Protein AF-A0A534W829-F1 (afdb_monomer_lite)

Foldseek 3Di:
DPPDDPDDPPPPPPPPQPPCPQADPVCRPDDEPDDKAWDQQPVVSHIYIDYQPPPADPVRYPDHPD

Secondary structure (DSSP, 8-state):
------SSSS---------TTSB-GGGTT---SS-EEEEEETTTTEEEEEETTSSB-TTSSB----

Radius of gyration: 18.32 Å; chains: 1; bounding box: 39×58×24 Å

Sequence (66 aa):
MRALLAAALLLCACAHGKDDRTICPEYRGQRCLGAQTCALDKQRGCEVCACKGTNLGPDGKPTVNQ

pLDDT: mean 74.35, std 15.35, range [45.03, 91.06]

Structure (mmCIF, N/CA/C/O backbone):
data_AF-A0A534W829-F1
#
_entry.id   AF-A0A534W829-F1
#
loop_
_atom_site.group_PDB
_atom_site.id
_atom_site.type_symbol
_atom_site.label_atom_id
_atom_site.label_alt_id
_atom_site.label_comp_id
_atom_site.label_asym_id
_atom_site.label_entity_id
_atom_site.label_seq_id
_atom_site.pdbx_PDB_ins_code
_atom_site.Cartn_x
_atom_site.Cartn_y
_atom_site.Cartn_z
_atom_site.occupancy
_atom_site.B_iso_or_equiv
_atom_site.auth_seq_id
_atom_site.auth_comp_id
_atom_site.auth_asym_id
_atom_site.auth_atom_id
_atom_site.pdbx_PDB_model_num
ATOM 1 N N . MET A 1 1 ? 25.009 44.921 -15.397 1.00 45.91 1 MET A N 1
ATOM 2 C CA . MET A 1 1 ? 24.908 44.086 -14.178 1.00 45.91 1 MET A CA 1
ATOM 3 C C . MET A 1 1 ? 23.433 43.815 -13.863 1.00 45.91 1 MET A C 1
ATOM 5 O O . MET A 1 1 ? 22.870 44.461 -12.995 1.00 45.91 1 MET A O 1
ATOM 9 N N . ARG A 1 2 ? 22.750 42.962 -14.639 1.00 53.31 2 ARG A N 1
ATOM 10 C CA . ARG A 1 2 ? 21.293 42.715 -14.518 1.00 53.31 2 ARG A CA 1
ATOM 11 C C . ARG A 1 2 ? 20.933 41.302 -15.006 1.00 53.31 2 ARG A C 1
ATOM 13 O O . ARG A 1 2 ? 20.131 41.153 -15.916 1.00 53.31 2 ARG A O 1
ATOM 20 N N . ALA A 1 3 ? 21.584 40.265 -14.486 1.00 53.53 3 ALA A N 1
ATOM 21 C CA . ALA A 1 3 ? 21.289 38.901 -14.939 1.00 53.53 3 ALA A CA 1
ATOM 22 C C . ALA A 1 3 ? 21.668 37.829 -13.906 1.00 53.53 3 ALA A C 1
ATOM 24 O O . ALA A 1 3 ? 22.445 36.941 -14.217 1.00 53.53 3 ALA A O 1
ATOM 25 N N . LEU A 1 4 ? 21.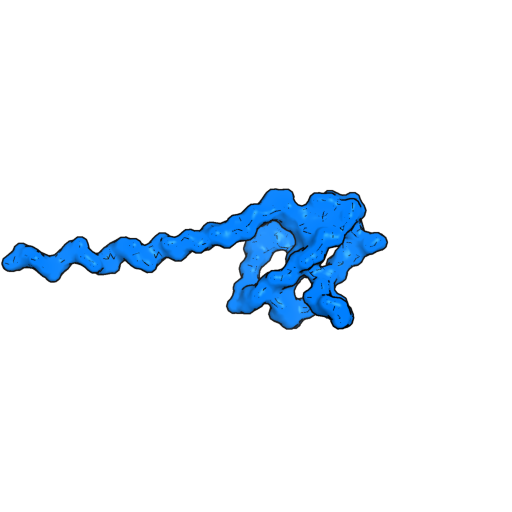167 37.912 -12.669 1.00 55.31 4 LEU A N 1
ATOM 26 C CA . LEU A 1 4 ? 21.350 36.844 -11.669 1.00 55.31 4 LEU A CA 1
ATOM 27 C C . LEU A 1 4 ? 20.138 36.751 -10.725 1.00 55.31 4 LEU A C 1
ATOM 29 O O . LEU A 1 4 ? 20.289 36.939 -9.529 1.00 55.31 4 LEU A O 1
ATOM 33 N N . LEU A 1 5 ? 18.919 36.537 -11.233 1.00 54.03 5 LEU A N 1
ATOM 34 C CA . LEU A 1 5 ? 17.715 36.471 -10.375 1.00 54.03 5 LEU A CA 1
ATOM 35 C C . LEU A 1 5 ? 16.626 35.512 -10.901 1.00 54.03 5 LEU A C 1
ATOM 37 O O . LEU A 1 5 ? 15.445 35.734 -10.672 1.00 54.03 5 LEU A O 1
ATOM 41 N N . ALA A 1 6 ? 16.991 34.445 -11.623 1.00 55.34 6 ALA A N 1
ATOM 42 C CA . ALA A 1 6 ? 15.999 33.584 -12.287 1.00 55.34 6 ALA A CA 1
ATOM 43 C C . ALA A 1 6 ? 16.220 32.069 -12.106 1.00 55.34 6 ALA A C 1
ATOM 45 O O . ALA A 1 6 ? 15.883 31.300 -12.998 1.00 55.34 6 ALA A O 1
ATOM 46 N N . ALA A 1 7 ? 16.781 31.615 -10.978 1.00 54.72 7 ALA A N 1
ATOM 47 C CA . ALA A 1 7 ? 17.070 30.184 -10.771 1.00 54.72 7 ALA A CA 1
ATOM 48 C C . ALA A 1 7 ? 16.407 29.538 -9.534 1.00 54.72 7 ALA A C 1
ATOM 50 O O . ALA A 1 7 ? 16.671 28.375 -9.253 1.00 54.72 7 ALA A O 1
ATOM 51 N N . ALA A 1 8 ? 15.545 30.241 -8.790 1.00 53.91 8 ALA A N 1
ATOM 52 C CA . ALA A 1 8 ? 15.086 29.771 -7.472 1.00 53.91 8 ALA A CA 1
ATOM 53 C C . ALA A 1 8 ? 13.672 29.145 -7.419 1.00 53.91 8 ALA A C 1
ATOM 55 O O . ALA A 1 8 ? 13.203 28.830 -6.331 1.00 53.91 8 ALA A O 1
ATOM 56 N N . LEU A 1 9 ? 12.966 28.959 -8.542 1.00 53.59 9 LEU A N 1
ATOM 57 C CA . LEU A 1 9 ? 11.511 28.695 -8.521 1.00 53.59 9 LEU A CA 1
ATOM 58 C C . LEU A 1 9 ? 11.043 27.288 -8.945 1.00 53.59 9 LEU A C 1
ATOM 60 O O . LEU A 1 9 ? 9.841 27.081 -9.072 1.00 53.59 9 LEU A O 1
ATOM 64 N N . LEU A 1 10 ? 11.925 26.301 -9.144 1.00 53.84 10 LEU A N 1
ATOM 65 C CA . LEU A 1 10 ? 11.527 25.023 -9.776 1.00 53.84 10 LEU A CA 1
ATOM 66 C C . LEU A 1 10 ? 11.481 23.775 -8.877 1.00 53.84 10 LEU A C 1
ATOM 68 O O . LEU A 1 10 ? 11.353 22.673 -9.400 1.00 53.84 10 LEU A O 1
ATOM 72 N N . LEU A 1 11 ? 11.526 23.896 -7.546 1.00 50.47 11 LEU A N 1
ATOM 73 C CA . LEU A 1 11 ? 11.489 22.718 -6.655 1.00 50.47 11 LEU A CA 1
ATOM 74 C C . LEU A 1 11 ? 10.308 22.678 -5.675 1.00 50.47 11 LEU A C 1
ATOM 76 O O . L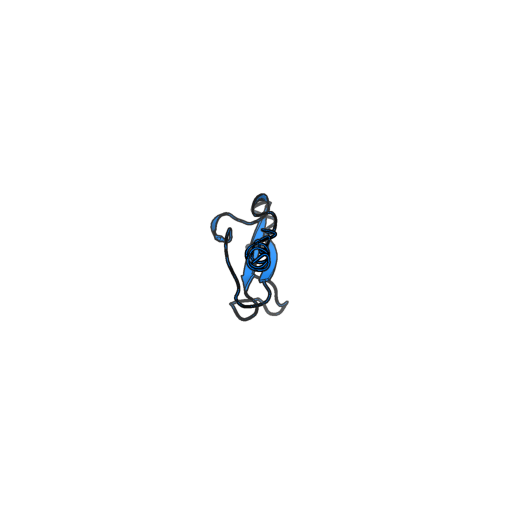EU A 1 11 ? 10.341 21.925 -4.705 1.00 50.47 11 LEU A O 1
ATOM 80 N N . CYS A 1 12 ? 9.212 23.383 -5.966 1.00 45.03 12 CYS A N 1
ATOM 81 C CA . CYS A 1 12 ? 7.910 23.004 -5.411 1.00 45.03 12 CYS A CA 1
ATOM 82 C C . CYS A 1 12 ? 7.403 21.766 -6.160 1.00 45.03 12 CYS A C 1
ATOM 84 O O . CYS A 1 12 ? 6.469 21.835 -6.955 1.00 45.03 12 CYS A O 1
ATOM 86 N N . ALA A 1 13 ? 8.056 20.624 -5.930 1.00 50.75 13 ALA A N 1
ATOM 87 C CA . ALA A 1 13 ? 7.467 19.334 -6.230 1.00 50.75 13 ALA A CA 1
ATOM 88 C C . ALA A 1 13 ? 6.210 19.237 -5.365 1.00 50.75 13 ALA A C 1
ATOM 90 O O . ALA A 1 13 ? 6.284 18.950 -4.170 1.00 50.75 13 ALA A O 1
ATOM 91 N N . CYS A 1 14 ? 5.061 19.556 -5.958 1.00 47.69 14 CYS A N 1
ATOM 92 C CA . CYS A 1 14 ? 3.769 19.261 -5.380 1.00 47.69 14 CYS A CA 1
ATOM 93 C C . CYS A 1 14 ? 3.741 17.750 -5.164 1.00 47.69 14 CYS A C 1
ATOM 95 O O . CYS A 1 14 ? 3.469 16.979 -6.084 1.00 47.69 14 CYS A O 1
ATOM 97 N N . ALA A 1 15 ? 4.060 17.322 -3.944 1.00 49.56 15 ALA A N 1
ATOM 98 C CA . ALA A 1 15 ? 3.619 16.047 -3.440 1.00 49.56 15 ALA A CA 1
ATOM 99 C C . ALA A 1 15 ? 2.093 16.146 -3.432 1.00 49.56 15 ALA A C 1
ATOM 101 O O . ALA A 1 15 ? 1.492 16.590 -2.458 1.00 49.56 15 ALA A O 1
ATOM 102 N N . HIS A 1 16 ? 1.474 15.816 -4.567 1.00 48.53 16 HIS A N 1
ATOM 103 C CA . HIS A 1 16 ? 0.088 15.390 -4.633 1.00 48.53 16 HIS A CA 1
ATOM 104 C C . HIS A 1 16 ? 0.015 14.151 -3.737 1.00 48.53 16 HIS A C 1
ATOM 106 O O . HIS A 1 16 ? 0.157 13.019 -4.198 1.00 48.53 16 HIS A O 1
ATOM 112 N N . GLY A 1 17 ? -0.081 14.382 -2.427 1.00 49.56 17 GLY A N 1
ATOM 113 C CA . GLY A 1 17 ? -0.424 13.359 -1.466 1.00 49.56 17 GLY A CA 1
ATOM 114 C C . GLY A 1 17 ? -1.761 12.823 -1.930 1.00 49.56 17 GLY A C 1
ATOM 115 O O . GLY A 1 17 ? -2.747 13.560 -1.956 1.00 49.56 17 GLY A O 1
ATOM 116 N N . LYS A 1 18 ? -1.767 11.572 -2.399 1.00 56.19 18 LYS A N 1
ATOM 117 C CA . LYS A 1 18 ? -2.995 10.785 -2.484 1.00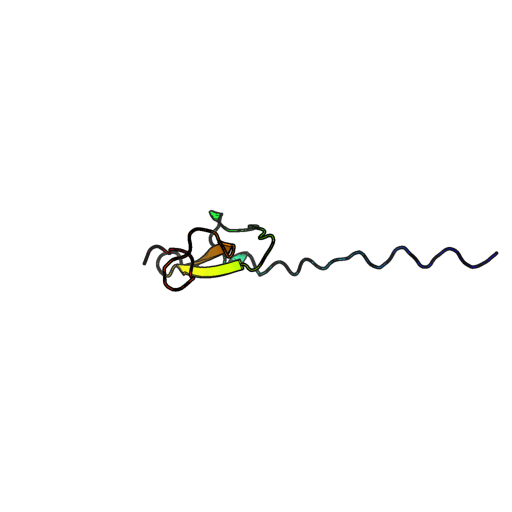 56.19 18 LYS A CA 1
ATOM 118 C C . LYS A 1 18 ? -3.740 11.018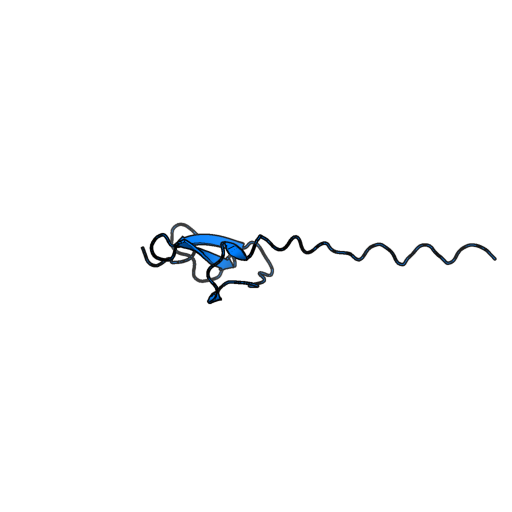 -1.176 1.00 56.19 18 LYS A C 1
ATOM 120 O O . LYS A 1 18 ? -3.109 10.974 -0.128 1.00 56.19 18 LYS A O 1
ATOM 125 N N . ASP A 1 19 ? -5.024 11.337 -1.263 1.00 60.81 19 ASP A N 1
ATOM 126 C CA . ASP A 1 19 ? -5.846 11.663 -0.104 1.00 60.81 19 ASP A CA 1
ATOM 127 C C . ASP A 1 19 ? -5.753 10.523 0.929 1.00 60.81 19 ASP A C 1
ATOM 129 O O . ASP A 1 19 ? -6.386 9.480 0.797 1.00 60.81 19 ASP A O 1
ATOM 133 N N . ASP A 1 20 ? -4.893 10.695 1.940 1.00 68.25 20 ASP A N 1
ATOM 134 C CA . ASP A 1 20 ? -4.572 9.665 2.934 1.00 68.25 20 ASP A CA 1
ATOM 135 C C . ASP A 1 20 ? -5.775 9.366 3.849 1.00 68.25 20 ASP A C 1
ATOM 137 O O . ASP A 1 20 ? -5.705 8.489 4.716 1.00 68.25 20 ASP A O 1
ATOM 141 N N . ARG A 1 21 ? -6.894 10.097 3.704 1.00 72.50 21 ARG A N 1
ATOM 142 C CA . ARG A 1 21 ? -8.075 9.933 4.560 1.00 72.50 21 ARG A CA 1
ATOM 143 C C . ARG A 1 21 ? -8.781 8.612 4.286 1.00 72.50 21 ARG A C 1
ATOM 145 O O . ARG A 1 21 ? -9.341 8.057 5.230 1.00 72.50 21 ARG A O 1
ATOM 152 N N . THR A 1 22 ? -8.724 8.101 3.054 1.00 85.00 22 THR A N 1
ATOM 153 C CA . THR A 1 22 ? -9.283 6.787 2.694 1.00 85.00 22 THR A CA 1
ATOM 154 C C . THR A 1 22 ? -8.349 5.637 3.054 1.00 85.00 22 THR A C 1
ATOM 156 O O . THR A 1 22 ? -8.811 4.508 3.176 1.00 85.00 22 THR A O 1
ATOM 159 N N . ILE A 1 23 ? -7.060 5.901 3.287 1.00 88.38 23 ILE A N 1
ATOM 160 C CA . ILE A 1 23 ? -6.056 4.885 3.617 1.00 88.38 23 ILE A CA 1
ATOM 161 C C . ILE A 1 23 ? -6.156 4.504 5.098 1.00 88.38 23 ILE A C 1
ATOM 163 O O . ILE A 1 23 ? -6.318 5.356 5.983 1.00 88.38 23 ILE A O 1
ATOM 167 N N . CYS A 1 24 ? -6.047 3.206 5.372 1.00 89.19 24 CYS A N 1
ATOM 168 C CA . CYS A 1 24 ? -6.010 2.667 6.724 1.00 89.19 24 CYS A CA 1
ATOM 169 C C . CYS A 1 24 ? -4.825 3.272 7.515 1.00 89.19 24 CYS A C 1
ATOM 171 O O . CYS A 1 24 ? -3.735 3.404 6.952 1.00 89.19 24 CYS A O 1
ATOM 173 N N . PRO A 1 25 ? -4.999 3.661 8.796 1.00 88.81 25 PRO A N 1
ATOM 174 C CA . PRO A 1 25 ? -4.035 4.483 9.540 1.00 88.81 25 PRO A CA 1
ATOM 175 C C . PRO A 1 25 ? -2.584 3.992 9.518 1.00 88.81 25 PRO A C 1
ATOM 177 O O . PRO A 1 25 ? -1.665 4.798 9.428 1.00 88.81 25 PRO A O 1
ATOM 180 N N . GLU A 1 26 ? -2.382 2.682 9.569 1.00 86.62 26 GLU A N 1
ATOM 181 C CA . GLU A 1 26 ? -1.076 2.026 9.585 1.00 86.62 26 GLU A CA 1
ATOM 182 C C . GLU A 1 26 ? -0.359 2.028 8.223 1.00 86.62 26 GLU A C 1
ATOM 184 O O . GLU A 1 26 ? 0.849 1.810 8.168 1.00 86.62 26 GLU A O 1
ATOM 189 N N . TYR A 1 27 ? -1.081 2.310 7.135 1.00 86.62 27 TYR A N 1
ATOM 190 C CA . TYR A 1 27 ? -0.536 2.420 5.778 1.00 86.62 27 TYR A CA 1
ATOM 191 C C . TYR A 1 27 ? -0.447 3.876 5.287 1.00 86.62 27 TYR A C 1
ATOM 193 O O . TYR A 1 27 ? 0.066 4.126 4.192 1.00 86.62 27 TYR A O 1
ATOM 201 N N . ARG A 1 28 ? -0.922 4.851 6.077 1.00 86.88 28 ARG A N 1
ATOM 202 C CA . ARG A 1 28 ? -0.847 6.282 5.737 1.00 86.88 28 ARG A CA 1
ATOM 203 C C . ARG A 1 28 ? 0.599 6.755 5.657 1.00 86.88 28 ARG A C 1
ATOM 205 O O . ARG A 1 28 ? 1.443 6.352 6.453 1.00 86.88 28 ARG A O 1
ATOM 212 N N . GLY A 1 29 ? 0.888 7.635 4.698 1.00 80.62 29 GLY A N 1
ATOM 213 C CA . GLY A 1 29 ? 2.235 8.185 4.519 1.00 80.62 29 GLY A CA 1
ATOM 214 C C . GLY A 1 29 ? 3.279 7.178 4.018 1.00 80.62 29 GLY A C 1
ATOM 215 O O . GLY A 1 29 ? 4.461 7.521 3.934 1.00 80.62 29 GLY A O 1
ATOM 216 N N . GLN A 1 30 ? 2.873 5.955 3.652 1.00 81.88 30 GLN A N 1
ATOM 217 C CA . GLN A 1 30 ? 3.760 4.983 3.024 1.00 81.88 30 GLN A CA 1
ATOM 218 C C . GLN A 1 30 ? 4.267 5.537 1.686 1.00 81.88 30 GLN A C 1
ATOM 220 O O . GLN A 1 30 ? 3.491 5.838 0.779 1.00 81.88 30 GLN A O 1
ATOM 225 N N . ARG A 1 31 ? 5.591 5.649 1.551 1.00 82.38 31 ARG A N 1
ATOM 226 C CA . ARG A 1 31 ? 6.250 6.075 0.313 1.00 82.38 31 ARG A CA 1
ATOM 227 C C . ARG A 1 31 ? 6.907 4.882 -0.358 1.00 82.38 31 ARG A C 1
ATOM 229 O O . ARG A 1 31 ? 7.756 4.220 0.232 1.00 82.38 31 ARG A O 1
ATOM 236 N N . CYS A 1 32 ? 6.531 4.640 -1.604 1.00 83.19 32 CYS A N 1
ATOM 237 C CA . CYS A 1 32 ? 7.142 3.620 -2.440 1.00 83.19 32 CYS A CA 1
ATOM 238 C C . CYS A 1 32 ? 8.177 4.268 -3.364 1.00 83.19 32 CYS A C 1
ATOM 240 O O . CYS A 1 32 ? 7.921 5.327 -3.929 1.00 83.19 32 CYS A O 1
ATOM 242 N N . LEU A 1 33 ? 9.329 3.616 -3.550 1.00 83.25 33 LEU A N 1
ATOM 243 C CA . LEU A 1 33 ? 10.304 4.014 -4.579 1.00 83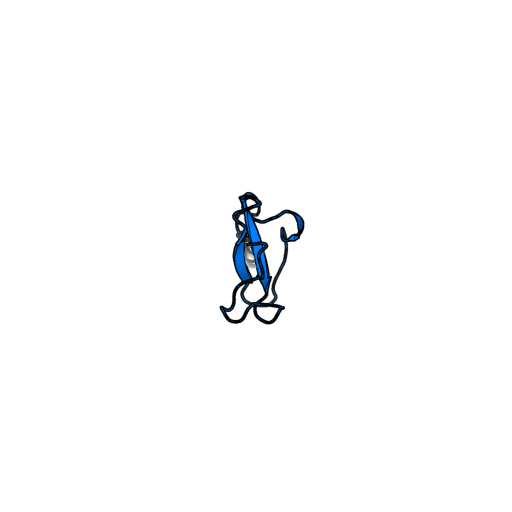.25 33 LEU A CA 1
ATOM 244 C C . LEU A 1 33 ? 9.727 3.860 -6.000 1.00 83.25 33 LEU A C 1
ATOM 246 O O . LEU A 1 33 ? 10.154 4.547 -6.920 1.00 83.25 33 LEU A O 1
ATOM 250 N N . GLY A 1 34 ? 8.757 2.953 -6.167 1.00 82.38 34 GLY A N 1
ATOM 251 C CA . GLY A 1 34 ? 8.008 2.732 -7.403 1.00 82.38 34 GLY A CA 1
ATOM 252 C C . GLY A 1 34 ? 6.497 2.868 -7.202 1.00 82.38 34 GLY A C 1
ATOM 253 O O . GLY A 1 34 ? 6.028 3.599 -6.334 1.00 82.38 34 GLY A O 1
ATOM 254 N N . ALA A 1 35 ? 5.715 2.140 -8.002 1.00 81.94 35 ALA A N 1
ATOM 255 C CA . ALA A 1 35 ? 4.257 2.169 -7.907 1.00 81.94 35 ALA A CA 1
ATOM 256 C C . ALA A 1 35 ? 3.739 1.627 -6.559 1.00 81.94 35 ALA A C 1
ATOM 258 O O . ALA A 1 35 ? 4.290 0.676 -6.000 1.00 81.94 35 ALA A O 1
ATOM 259 N N . GLN A 1 36 ? 2.634 2.202 -6.086 1.00 85.88 36 GLN A N 1
ATOM 260 C CA . GLN A 1 36 ? 1.863 1.738 -4.933 1.00 85.88 36 GLN A CA 1
ATOM 261 C C . GLN A 1 36 ? 0.536 1.152 -5.416 1.00 85.88 36 GLN A C 1
ATOM 263 O O . GLN A 1 36 ? -0.110 1.721 -6.298 1.00 85.88 36 GLN A O 1
ATOM 268 N N . THR A 1 37 ? 0.129 0.034 -4.823 1.00 87.50 37 THR A N 1
ATOM 269 C CA . THR A 1 37 ? -1.172 -0.595 -5.062 1.00 87.50 37 THR A CA 1
ATOM 270 C C . THR A 1 37 ? -1.971 -0.567 -3.773 1.00 87.50 37 THR A C 1
ATOM 272 O O . THR A 1 37 ? -1.440 -0.930 -2.729 1.00 87.50 37 THR A O 1
ATOM 275 N N . CYS A 1 38 ? -3.235 -0.165 -3.849 1.00 87.94 38 CYS A N 1
ATOM 276 C CA . CYS A 1 38 ? -4.151 -0.181 -2.716 1.00 87.94 38 CYS A CA 1
ATOM 277 C C . CYS A 1 38 ? -5.344 -1.099 -3.003 1.00 87.94 38 CYS A C 1
ATOM 279 O O . CYS A 1 38 ? -5.723 -1.297 -4.166 1.00 87.94 38 CYS A O 1
ATOM 281 N N . ALA A 1 39 ? -5.898 -1.685 -1.947 1.00 89.44 39 ALA A N 1
ATOM 282 C CA . ALA A 1 39 ? -7.112 -2.486 -1.968 1.00 89.44 39 ALA A CA 1
ATOM 283 C C . ALA A 1 39 ? -8.013 -2.080 -0.799 1.00 89.44 39 ALA A C 1
ATOM 285 O O . ALA A 1 39 ? -7.539 -1.871 0.315 1.00 89.44 39 ALA A O 1
ATOM 286 N N . LEU A 1 40 ? -9.314 -1.963 -1.063 1.00 89.06 40 LEU A N 1
ATOM 287 C CA . LEU A 1 40 ? -10.298 -1.613 -0.046 1.00 89.06 40 LEU A CA 1
ATOM 288 C C . LEU A 1 40 ? -10.521 -2.796 0.903 1.00 89.06 40 LEU A C 1
ATOM 290 O O . LEU A 1 40 ? -11.002 -3.850 0.486 1.00 89.06 40 LEU A O 1
ATOM 294 N N . ASP A 1 41 ? -10.237 -2.585 2.182 1.00 90.25 41 ASP A N 1
ATOM 295 C CA . ASP A 1 41 ? -10.678 -3.447 3.269 1.00 90.25 41 ASP A CA 1
ATOM 296 C C . ASP A 1 41 ? -12.122 -3.064 3.625 1.00 90.25 41 ASP A C 1
ATOM 298 O O . ASP A 1 41 ? -12.391 -2.009 4.208 1.00 90.25 41 ASP A O 1
ATOM 302 N N . LYS A 1 42 ? -13.079 -3.904 3.216 1.00 88.56 42 LYS A N 1
ATOM 303 C CA . LYS A 1 42 ? -14.515 -3.646 3.415 1.00 88.56 42 LYS A CA 1
ATOM 304 C C . LYS A 1 42 ? -14.934 -3.733 4.881 1.00 88.56 42 LYS A C 1
ATOM 306 O O . LYS A 1 42 ? -15.883 -3.054 5.257 1.00 88.56 42 LYS A O 1
ATOM 311 N N . GLN A 1 43 ? -14.249 -4.546 5.685 1.00 91.06 43 GLN A N 1
ATOM 312 C CA . GLN A 1 43 ? -14.525 -4.681 7.117 1.00 91.06 43 GLN A CA 1
ATOM 313 C C . GLN A 1 43 ? -14.211 -3.367 7.837 1.00 91.06 43 GLN A C 1
ATOM 315 O O . GLN A 1 43 ? -14.939 -2.940 8.730 1.00 91.06 43 GLN A O 1
ATOM 320 N N . ARG A 1 44 ? -13.124 -2.711 7.422 1.00 87.12 44 ARG A N 1
ATOM 321 C CA . ARG A 1 44 ? -12.610 -1.499 8.066 1.00 87.12 44 ARG A CA 1
ATOM 322 C C . ARG A 1 44 ? -13.039 -0.207 7.379 1.00 87.12 44 ARG A C 1
ATOM 324 O O . ARG A 1 44 ? -12.919 0.860 7.976 1.00 87.12 44 ARG A O 1
ATOM 331 N N . GLY A 1 45 ? -13.520 -0.287 6.139 1.00 89.62 45 GLY A N 1
ATOM 332 C CA . GLY A 1 45 ? -13.913 0.874 5.343 1.00 89.62 45 GLY A CA 1
ATOM 333 C C . GLY A 1 45 ? -12.730 1.758 4.941 1.00 89.62 45 GLY A C 1
ATOM 334 O O . GLY A 1 45 ? -12.904 2.962 4.767 1.00 89.62 45 GLY A O 1
ATOM 335 N N . CYS A 1 46 ? -11.530 1.184 4.829 1.00 89.44 46 CYS A N 1
ATOM 336 C CA . CYS A 1 46 ? -10.310 1.905 4.477 1.00 89.44 46 CYS A CA 1
ATOM 337 C C . CYS A 1 46 ? -9.445 1.104 3.497 1.00 89.44 46 CYS A C 1
ATOM 339 O O . CYS A 1 46 ? -9.594 -0.105 3.349 1.00 89.44 46 CYS A O 1
ATOM 341 N N . GLU A 1 47 ? -8.544 1.780 2.795 1.00 90.38 47 GLU A N 1
ATOM 342 C CA . GLU A 1 47 ? -7.648 1.168 1.824 1.00 90.38 47 GLU A CA 1
ATOM 343 C C . GLU A 1 47 ? -6.354 0.699 2.491 1.00 90.38 47 GLU A C 1
ATOM 345 O O . GLU A 1 47 ? -5.636 1.473 3.127 1.00 90.38 47 GLU A O 1
ATOM 350 N N . VAL A 1 48 ? -6.032 -0.576 2.306 1.00 90.56 48 VAL A N 1
ATOM 351 C CA . VAL A 1 48 ? -4.720 -1.138 2.611 1.00 90.56 48 VAL A CA 1
ATOM 352 C C . VAL A 1 48 ? -3.833 -0.913 1.398 1.00 90.56 48 VAL A C 1
ATOM 354 O O . VAL A 1 48 ? -4.177 -1.336 0.296 1.00 90.56 48 VAL A O 1
ATOM 357 N N . CYS A 1 49 ? -2.693 -0.255 1.588 1.00 88.75 49 CYS A N 1
ATOM 358 C CA . CYS A 1 49 ? -1.748 0.048 0.519 1.00 88.75 49 CYS A CA 1
ATOM 359 C C . CYS A 1 49 ? -0.438 -0.723 0.700 1.00 88.75 49 CYS A C 1
ATOM 361 O O . CYS A 1 49 ? 0.043 -0.923 1.813 1.00 88.75 49 CYS A O 1
ATOM 363 N N . ALA A 1 50 ? 0.156 -1.150 -0.411 1.00 88.00 50 ALA A N 1
ATOM 364 C CA . ALA A 1 50 ? 1.459 -1.793 -0.427 1.00 88.00 50 ALA A CA 1
ATOM 365 C C . ALA A 1 50 ? 2.258 -1.392 -1.671 1.00 88.00 50 ALA A C 1
ATOM 367 O O . ALA A 1 50 ? 1.709 -1.079 -2.734 1.00 88.00 50 ALA A O 1
ATOM 368 N N . CYS A 1 51 ? 3.582 -1.404 -1.551 1.00 87.06 51 CYS A N 1
ATOM 369 C CA . CYS A 1 51 ? 4.461 -1.082 -2.666 1.00 87.06 51 CYS A CA 1
ATOM 370 C C . CYS A 1 51 ? 4.551 -2.251 -3.646 1.00 87.06 51 CYS A C 1
ATOM 372 O O . CYS A 1 51 ? 4.584 -3.418 -3.248 1.00 87.06 51 CYS A O 1
ATOM 374 N N . LYS A 1 52 ? 4.649 -1.951 -4.942 1.00 81.31 52 LYS A N 1
ATOM 375 C CA . LYS A 1 52 ? 4.915 -2.967 -5.962 1.00 81.31 52 LYS A CA 1
ATOM 376 C C . LYS A 1 52 ? 6.216 -3.707 -5.615 1.00 81.31 52 LYS A C 1
ATOM 378 O O . LYS A 1 52 ? 7.253 -3.069 -5.463 1.00 81.31 52 LYS A O 1
ATOM 383 N N . GLY A 1 53 ? 6.145 -5.032 -5.482 1.00 75.06 53 GLY A N 1
ATOM 384 C CA . GLY A 1 53 ? 7.276 -5.880 -5.075 1.00 75.06 53 GLY A CA 1
ATOM 385 C C . GLY A 1 53 ? 7.355 -6.189 -3.573 1.00 75.06 53 GLY A C 1
ATOM 386 O O . GLY A 1 53 ? 8.259 -6.903 -3.158 1.00 75.06 53 GLY A O 1
ATOM 387 N N . THR A 1 54 ? 6.421 -5.682 -2.763 1.00 74.88 54 THR A N 1
ATOM 388 C CA . THR A 1 54 ? 6.179 -6.194 -1.399 1.00 74.88 54 THR A CA 1
ATOM 389 C C . THR A 1 54 ? 5.197 -7.372 -1.432 1.00 74.88 54 THR A C 1
ATOM 391 O O . THR A 1 54 ? 4.820 -7.813 -2.517 1.00 74.88 54 THR A O 1
ATOM 394 N N . ASN A 1 55 ? 4.804 -7.896 -0.264 1.00 68.25 55 ASN A N 1
ATOM 395 C CA . ASN A 1 55 ? 3.840 -8.992 -0.105 1.00 68.25 55 ASN A CA 1
ATOM 396 C C . ASN A 1 55 ? 2.459 -8.634 -0.693 1.00 68.25 55 ASN A C 1
ATOM 398 O O . ASN A 1 55 ? 1.545 -8.228 0.023 1.00 68.25 55 ASN A O 1
ATOM 402 N N . LEU A 1 56 ? 2.329 -8.760 -2.010 1.00 80.69 56 LEU A N 1
ATOM 403 C CA . LEU A 1 56 ? 1.077 -8.705 -2.750 1.00 80.69 56 LEU A CA 1
ATOM 404 C C . LEU A 1 56 ? 0.568 -10.138 -2.946 1.00 80.69 56 LEU A C 1
ATOM 406 O O . LEU A 1 56 ? 1.361 -11.070 -3.092 1.00 80.69 56 LEU A O 1
ATOM 410 N N . GLY A 1 57 ? -0.749 -10.303 -2.962 1.00 79.25 57 GLY A N 1
ATOM 411 C CA . GLY A 1 57 ? -1.406 -11.555 -3.305 1.00 79.25 57 GLY A CA 1
ATOM 412 C C . GLY A 1 57 ? -1.195 -11.953 -4.772 1.00 79.25 57 GLY A C 1
ATOM 413 O O . GLY A 1 57 ? -0.639 -11.188 -5.567 1.00 79.25 57 GLY A O 1
ATOM 414 N N . PRO A 1 58 ? -1.661 -13.151 -5.169 1.00 81.44 58 PRO A N 1
ATOM 415 C CA . PRO A 1 58 ? -1.576 -13.633 -6.552 1.00 81.44 58 PRO A CA 1
ATOM 416 C C . PRO A 1 58 ? -2.352 -12.760 -7.555 1.00 81.44 58 PRO A C 1
ATOM 418 O O . PRO A 1 58 ? -2.076 -12.799 -8.750 1.00 81.44 58 PRO A O 1
ATOM 421 N N . ASP A 1 59 ? -3.290 -11.943 -7.078 1.00 82.19 59 ASP A N 1
ATOM 422 C CA . ASP A 1 59 ? -4.028 -10.925 -7.832 1.00 82.19 59 ASP A CA 1
ATOM 423 C C . ASP A 1 59 ? -3.272 -9.584 -7.955 1.00 82.19 59 ASP A C 1
ATOM 425 O O . ASP A 1 59 ? -3.768 -8.624 -8.550 1.00 82.19 59 ASP A O 1
ATOM 429 N N . GLY A 1 60 ? -2.065 -9.498 -7.389 1.00 80.69 60 GLY A N 1
ATOM 430 C CA . GLY A 1 60 ? -1.247 -8.291 -7.371 1.00 80.69 60 GLY A CA 1
ATOM 431 C C . GLY A 1 60 ? -1.780 -7.200 -6.440 1.00 80.69 60 GLY A C 1
ATOM 432 O O . GLY A 1 60 ? -1.367 -6.045 -6.577 1.00 80.69 60 GLY A O 1
ATOM 433 N N . LYS A 1 61 ? -2.691 -7.526 -5.513 1.00 82.94 61 LYS A N 1
ATOM 434 C CA . LYS A 1 61 ? -3.239 -6.589 -4.524 1.00 82.94 61 LYS A CA 1
ATOM 435 C C . LYS A 1 61 ? -2.658 -6.829 -3.129 1.00 82.94 61 LYS A C 1
ATOM 437 O O . LYS A 1 61 ? -2.196 -7.928 -2.837 1.00 82.94 61 LYS A O 1
ATOM 442 N N . PRO A 1 62 ? -2.648 -5.811 -2.254 1.00 84.94 62 PRO A N 1
ATOM 443 C CA . PRO A 1 62 ? -2.342 -6.017 -0.844 1.00 84.94 62 PRO A CA 1
ATOM 444 C C . PRO A 1 62 ? -3.326 -7.005 -0.215 1.00 84.94 62 PRO A C 1
ATOM 446 O O . PRO A 1 62 ? -4.521 -6.957 -0.512 1.00 84.94 62 PRO A O 1
ATOM 449 N N . THR A 1 63 ? -2.836 -7.863 0.679 1.00 83.25 63 THR A N 1
ATOM 450 C CA . THR A 1 63 ? -3.708 -8.716 1.489 1.00 83.25 63 THR A CA 1
ATOM 451 C C . THR A 1 63 ? -4.582 -7.835 2.378 1.00 83.25 63 THR A C 1
ATOM 453 O O . THR A 1 63 ? -4.073 -7.059 3.185 1.00 83.25 63 THR A O 1
ATOM 456 N N . VAL A 1 64 ? -5.895 -7.959 2.218 1.00 83.00 64 VAL A N 1
ATOM 457 C CA . VAL A 1 64 ? -6.910 -7.309 3.055 1.00 83.00 64 VAL A CA 1
ATOM 458 C C . VAL A 1 64 ? -7.604 -8.370 3.901 1.00 83.00 64 VAL A C 1
ATOM 460 O O . VAL A 1 64 ? -7.695 -9.524 3.476 1.00 83.00 64 VAL A O 1
ATOM 463 N N . ASN A 1 65 ? -8.100 -7.997 5.081 1.00 70.44 65 ASN A N 1
ATOM 464 C CA . ASN A 1 65 ? -8.956 -8.890 5.857 1.00 70.44 65 ASN A CA 1
ATOM 465 C C . ASN A 1 65 ? -10.320 -8.942 5.150 1.00 70.44 65 ASN A C 1
ATOM 467 O O . ASN A 1 65 ? -11.125 -8.020 5.281 1.00 70.44 65 ASN A O 1
ATOM 471 N N . GLN A 1 66 ? -10.517 -9.958 4.304 1.00 57.97 66 GLN A N 1
ATOM 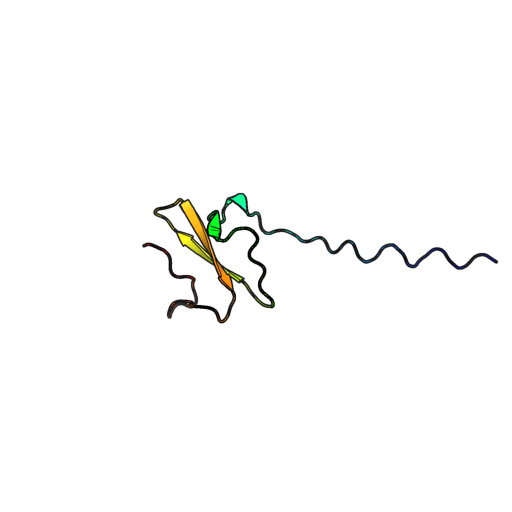472 C CA . GLN A 1 66 ? -11.778 -10.192 3.591 1.00 57.97 66 GLN A CA 1
ATOM 473 C C . GLN A 1 66 ? -12.851 -10.758 4.516 1.00 57.97 66 GLN A C 1
ATOM 475 O O . GLN A 1 66 ? -12.508 -11.627 5.348 1.00 57.97 66 GLN A O 1
#